Protein AF-A0A135VUI9-F1 (afdb_monomer)

Secondary structure (DSSP, 8-state):
--EEE-TTT--EEEGGG-EEEEE----TTT----SS--EEEE-TTT-PEEPHHHHTTTS---------------

Sequence (74 aa):
MTEVKCVHCKNAMKVSELNVLEVEPVCEECGTASNQPKILFACATCGSELEGADLLGGTGLAYYHSKSHDSTAE

Solvent-accessible surface area (backbone atoms only — not comparable to full-atom values): 4884 Å² total; per-residue (Å²): 138,63,58,32,32,40,80,86,80,65,49,75,44,45,63,90,55,51,41,77,76,45,71,63,73,57,39,82,90,73,77,44,61,63,101,70,64,52,68,42,36,25,38,73,86,79,64,46,73,55,52,76,61,20,74,42,35,88,72,84,64,86,74,76,82,74,76,78,70,78,82,77,85,129

Radius of gyration: 14.87 Å; Cα contacts (8 Å, |Δi|>4): 91; chains: 1; bounding box: 29×35×37 Å

Structure (mmCIF, N/CA/C/O backbone):
data_AF-A0A135VUI9-F1
#
_entry.id   AF-A0A135VUI9-F1
#
loop_
_atom_site.group_PDB
_atom_site.id
_atom_site.type_symbol
_atom_site.label_atom_id
_atom_site.label_alt_id
_atom_site.lab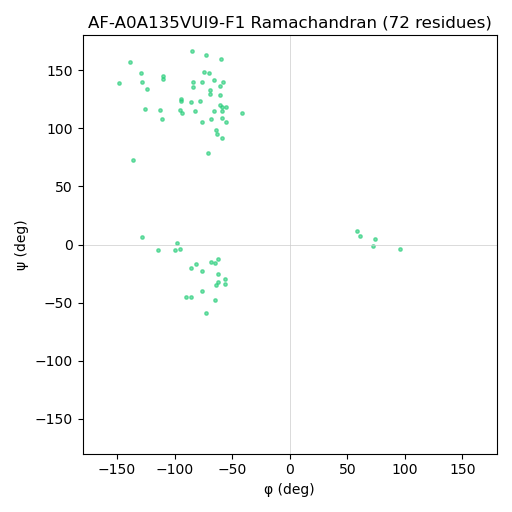el_comp_id
_atom_site.label_asym_id
_atom_site.label_entity_id
_atom_site.label_seq_id
_atom_site.pdbx_PDB_ins_code
_atom_site.Cartn_x
_atom_site.Cartn_y
_atom_site.Cartn_z
_atom_site.occupancy
_atom_site.B_iso_or_equiv
_atom_site.auth_seq_id
_atom_site.auth_comp_id
_atom_site.auth_asym_id
_atom_site.auth_atom_id
_atom_site.pdbx_PDB_model_num
ATOM 1 N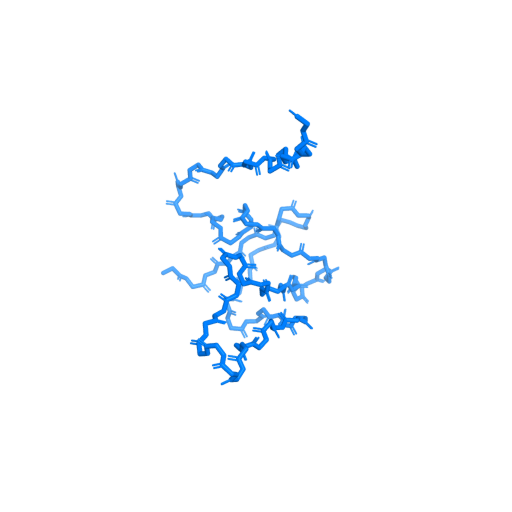 N . MET A 1 1 ? 5.279 -6.760 12.220 1.00 60.91 1 MET A N 1
ATOM 2 C CA . MET A 1 1 ? 4.311 -5.686 11.942 1.00 60.91 1 MET A CA 1
ATOM 3 C C . MET A 1 1 ? 3.502 -6.128 10.735 1.00 60.91 1 MET A C 1
ATOM 5 O O . MET A 1 1 ? 4.105 -6.382 9.705 1.00 60.91 1 MET A O 1
ATOM 9 N N . THR A 1 2 ? 2.206 -6.382 10.894 1.00 76.44 2 THR A N 1
ATOM 10 C CA . THR A 1 2 ? 1.365 -7.048 9.871 1.00 76.44 2 THR A CA 1
ATOM 11 C C . THR A 1 2 ? 0.099 -6.265 9.553 1.00 76.44 2 THR A C 1
ATOM 13 O O . THR A 1 2 ? -0.765 -6.763 8.836 1.00 76.44 2 THR A O 1
ATOM 16 N N . GLU A 1 3 ? -0.020 -5.063 10.107 1.00 79.50 3 GLU A N 1
ATOM 17 C CA . GLU A 1 3 ? -1.201 -4.221 10.006 1.00 79.50 3 GLU A CA 1
ATOM 18 C C . GLU A 1 3 ? -0.806 -2.822 9.557 1.00 79.50 3 GLU A C 1
ATOM 20 O O . GLU A 1 3 ? 0.280 -2.334 9.874 1.00 79.50 3 GLU A O 1
ATOM 25 N N . VAL A 1 4 ? -1.717 -2.214 8.812 1.00 80.50 4 VAL A N 1
ATOM 26 C CA . VAL A 1 4 ? -1.587 -0.927 8.139 1.00 80.50 4 VAL A CA 1
ATOM 27 C C . VAL A 1 4 ? -2.794 -0.092 8.532 1.00 80.50 4 VAL A C 1
ATOM 29 O O . VAL A 1 4 ? -3.905 -0.623 8.620 1.00 80.50 4 VAL A O 1
ATOM 32 N N . LYS A 1 5 ? -2.604 1.203 8.790 1.00 85.19 5 LYS A N 1
ATOM 33 C CA . LYS A 1 5 ? -3.698 2.087 9.210 1.00 85.19 5 LYS A CA 1
ATOM 34 C C . LYS A 1 5 ? -3.988 3.110 8.128 1.00 85.19 5 LYS A C 1
ATOM 36 O O . LYS A 1 5 ? -3.169 3.988 7.893 1.00 85.19 5 LYS A O 1
ATOM 41 N N . CYS A 1 6 ? -5.189 3.040 7.561 1.00 84.38 6 CYS A N 1
ATOM 42 C CA . CYS A 1 6 ? -5.639 4.012 6.572 1.00 84.38 6 CYS A CA 1
ATOM 43 C C . CYS A 1 6 ? -5.879 5.384 7.225 1.00 84.38 6 CYS A C 1
ATOM 45 O O . CYS A 1 6 ? -6.603 5.500 8.214 1.00 84.38 6 CYS A O 1
ATOM 47 N N . VAL A 1 7 ? -5.324 6.453 6.672 1.00 83.50 7 VAL A N 1
ATOM 48 C CA . VAL A 1 7 ? -5.448 7.826 7.144 1.00 83.50 7 VAL A CA 1
ATOM 49 C C . VAL A 1 7 ? -6.806 8.410 6.792 1.00 83.50 7 VAL A C 1
ATOM 51 O O . VAL A 1 7 ? -7.252 9.305 7.509 1.00 83.50 7 VAL A O 1
ATOM 54 N N . HIS A 1 8 ? -7.492 7.883 5.777 1.00 85.44 8 HIS A N 1
ATOM 55 C CA . HIS A 1 8 ? -8.836 8.320 5.408 1.00 85.44 8 HIS A CA 1
ATOM 56 C C . HIS A 1 8 ? -9.877 7.836 6.420 1.00 85.44 8 HIS A C 1
ATOM 58 O O . HIS A 1 8 ? -10.544 8.649 7.055 1.00 85.44 8 HIS A O 1
ATOM 64 N N . CYS A 1 9 ? -9.994 6.519 6.626 1.00 87.00 9 CYS A N 1
ATOM 65 C CA . CYS A 1 9 ? -11.036 5.948 7.488 1.00 87.00 9 CYS A CA 1
ATOM 66 C C . CYS A 1 9 ? -10.557 5.573 8.898 1.00 87.00 9 CYS A C 1
ATOM 68 O O . CYS A 1 9 ? -11.361 5.152 9.724 1.00 87.00 9 CYS A O 1
ATOM 70 N N . LYS A 1 10 ? -9.254 5.701 9.182 1.00 86.81 10 LYS A N 1
ATOM 71 C CA . LYS A 1 10 ? -8.603 5.376 10.468 1.00 86.81 10 LYS A CA 1
ATOM 72 C C . LYS A 1 10 ? -8.709 3.912 10.907 1.00 86.81 10 LYS A C 1
ATOM 74 O O . LYS A 1 10 ? -8.248 3.597 12.005 1.00 86.81 10 LYS A O 1
ATOM 79 N N . ASN A 1 11 ? -9.230 3.025 10.060 1.00 85.88 11 ASN A N 1
ATOM 80 C CA . ASN A 1 11 ? -9.273 1.592 10.333 1.00 85.88 11 ASN A CA 1
ATOM 81 C C . ASN A 1 11 ? -7.893 0.967 10.131 1.00 85.88 11 ASN A C 1
ATOM 83 O O . ASN A 1 11 ? -7.171 1.312 9.190 1.00 85.88 11 ASN A O 1
ATOM 87 N N . ALA A 1 12 ? -7.547 0.053 11.033 1.00 86.06 12 ALA A N 1
ATOM 88 C CA . ALA A 1 12 ? -6.427 -0.853 10.851 1.00 86.06 12 ALA A CA 1
ATOM 89 C C . ALA A 1 12 ? -6.894 -2.059 10.028 1.00 86.06 12 ALA A C 1
ATOM 91 O O . ALA A 1 12 ? -8.004 -2.550 10.228 1.00 86.06 12 ALA A O 1
ATOM 92 N N . MET A 1 13 ? -6.052 -2.520 9.112 1.00 85.00 13 MET A N 1
ATOM 93 C CA . MET A 1 13 ? -6.281 -3.724 8.314 1.00 85.00 13 MET A CA 1
ATOM 94 C C . MET A 1 13 ? -4.994 -4.519 8.198 1.00 85.00 13 MET A C 1
ATOM 96 O O . MET A 1 13 ? -3.901 -3.961 8.326 1.00 85.00 13 MET A O 1
ATOM 100 N N . LYS A 1 14 ? -5.104 -5.819 7.937 1.00 84.88 14 LYS A N 1
ATOM 101 C CA . LYS A 1 14 ? -3.914 -6.644 7.725 1.00 84.88 14 LYS A CA 1
ATOM 102 C C . LYS A 1 14 ? -3.313 -6.350 6.357 1.00 84.88 14 LYS A C 1
ATOM 104 O O . LYS A 1 14 ? -4.033 -6.112 5.395 1.00 84.88 14 LYS A O 1
ATOM 109 N N . VAL A 1 15 ? -1.992 -6.461 6.237 1.00 79.50 15 VAL A N 1
ATOM 110 C CA . VAL A 1 15 ? -1.298 -6.352 4.938 1.00 79.50 15 VAL A CA 1
ATOM 111 C C . VAL A 1 15 ? -1.856 -7.366 3.926 1.00 79.50 15 VAL A C 1
ATOM 113 O O . VAL A 1 15 ? -1.969 -7.065 2.745 1.00 79.50 15 VAL A O 1
ATOM 116 N N . SER A 1 16 ? -2.269 -8.551 4.390 1.00 79.31 16 SER A N 1
ATOM 117 C CA . SER A 1 16 ? -2.896 -9.590 3.558 1.00 79.31 16 SER A CA 1
ATOM 118 C C . SER A 1 16 ? -4.287 -9.228 3.033 1.00 79.31 16 SER A C 1
ATOM 120 O O . SER A 1 16 ? -4.805 -9.925 2.170 1.00 79.31 16 SER A O 1
ATOM 122 N N . GLU A 1 17 ? -4.917 -8.202 3.598 1.00 81.00 17 GLU A N 1
ATOM 123 C CA . GLU A 1 17 ? -6.242 -7.721 3.206 1.00 81.00 17 GLU A CA 1
ATOM 124 C C . GLU A 1 17 ? -6.136 -6.518 2.259 1.00 81.00 17 GLU A C 1
ATOM 126 O O . GLU A 1 17 ? -7.159 -5.985 1.855 1.00 81.00 17 GLU A O 1
ATOM 131 N N . LEU A 1 18 ? -4.929 -6.072 1.893 1.00 78.94 18 LEU A N 1
ATOM 132 C CA . LEU A 1 18 ? -4.760 -4.984 0.934 1.00 78.94 18 LEU A CA 1
ATOM 133 C C . LEU A 1 18 ? -5.171 -5.426 -0.469 1.00 78.94 18 LEU A C 1
ATOM 135 O O . LEU A 1 18 ? -4.725 -6.458 -0.970 1.00 78.94 18 LEU A O 1
ATOM 139 N N . ASN A 1 19 ? -5.958 -4.585 -1.134 1.00 78.31 19 ASN A N 1
ATOM 140 C CA . ASN A 1 19 ? -6.254 -4.769 -2.547 1.00 78.31 19 ASN A CA 1
ATOM 141 C C . ASN A 1 19 ? -5.152 -4.112 -3.374 1.00 78.31 19 ASN A C 1
ATOM 143 O O . ASN A 1 19 ? -4.904 -2.915 -3.235 1.00 78.31 19 ASN A O 1
ATOM 147 N N . VAL A 1 20 ? -4.506 -4.890 -4.238 1.00 77.50 20 VAL A N 1
ATOM 148 C CA . VAL A 1 20 ? -3.545 -4.376 -5.217 1.00 77.50 20 VAL A CA 1
ATOM 149 C C . VAL A 1 20 ? -4.331 -3.850 -6.414 1.00 77.50 20 VAL A C 1
ATOM 151 O O . VAL A 1 20 ? -5.023 -4.618 -7.078 1.00 77.50 20 VAL A O 1
ATOM 154 N N . LEU A 1 21 ? -4.262 -2.544 -6.655 1.00 76.50 21 LEU A N 1
ATOM 155 C CA . LEU A 1 21 ? -4.948 -1.886 -7.767 1.00 76.50 21 LEU A CA 1
ATOM 156 C C . LEU A 1 21 ? -4.119 -1.943 -9.048 1.00 76.50 21 LEU A C 1
ATOM 158 O O . LEU A 1 21 ? -4.643 -2.246 -10.116 1.00 76.50 21 LEU A O 1
ATOM 162 N N . GLU A 1 22 ? -2.826 -1.659 -8.931 1.00 72.19 22 GLU A N 1
ATOM 163 C CA . GLU A 1 22 ? -1.910 -1.601 -10.061 1.00 72.19 22 GLU A CA 1
ATOM 164 C C . GLU A 1 22 ? -0.519 -2.029 -9.605 1.00 72.19 22 GLU A C 1
ATOM 166 O O . GLU A 1 22 ? -0.076 -1.675 -8.510 1.00 72.19 22 GLU A O 1
ATOM 171 N N . VAL A 1 23 ? 0.149 -2.809 -10.450 1.00 72.56 23 VAL A N 1
ATOM 172 C CA . VAL A 1 23 ? 1.557 -3.169 -10.303 1.00 72.56 23 VAL A CA 1
ATOM 173 C C . VAL A 1 23 ? 2.225 -2.790 -11.604 1.00 72.56 23 VAL A C 1
ATOM 175 O O . VAL A 1 23 ? 1.890 -3.350 -12.646 1.00 72.56 23 VAL A O 1
ATOM 178 N N . GLU A 1 24 ? 3.164 -1.856 -11.549 1.00 70.75 24 GLU A N 1
ATOM 179 C CA . GLU A 1 24 ? 4.015 -1.563 -12.693 1.00 70.75 24 GLU A CA 1
ATOM 180 C C . GLU A 1 24 ? 4.902 -2.786 -12.993 1.00 70.75 24 GLU A C 1
ATOM 182 O O . GLU A 1 24 ? 5.723 -3.171 -12.150 1.00 70.75 24 GLU A O 1
ATOM 187 N N . PRO A 1 25 ? 4.740 -3.440 -14.159 1.00 66.06 25 PRO A N 1
ATOM 188 C CA . PRO A 1 25 ? 5.595 -4.552 -14.531 1.00 66.06 25 PRO A CA 1
ATOM 189 C C . PRO A 1 25 ? 7.001 -4.045 -14.856 1.00 66.06 25 PRO A C 1
ATOM 191 O O . PRO A 1 25 ? 7.193 -2.950 -15.384 1.00 66.06 25 PRO A O 1
ATOM 194 N N . VAL A 1 26 ? 8.000 -4.874 -14.565 1.00 75.38 26 VAL A N 1
ATOM 195 C CA . VAL A 1 26 ? 9.386 -4.605 -14.957 1.00 75.38 26 VAL A CA 1
ATOM 196 C C . VAL A 1 26 ? 9.462 -4.518 -16.483 1.00 75.38 26 VAL A C 1
ATOM 198 O O . VAL A 1 26 ? 8.885 -5.356 -17.176 1.00 75.38 26 VAL A O 1
ATOM 201 N N . CYS A 1 27 ? 10.192 -3.532 -17.010 1.00 70.38 27 CYS A N 1
ATOM 202 C CA . CYS A 1 27 ? 10.494 -3.473 -18.438 1.00 70.38 27 CYS A CA 1
ATOM 203 C C . CYS A 1 27 ? 11.249 -4.750 -18.848 1.00 70.38 27 CYS A C 1
ATOM 205 O O . CYS A 1 27 ? 12.377 -4.959 -18.398 1.00 70.38 27 CYS A O 1
ATOM 207 N N . GLU A 1 28 ? 10.651 -5.589 -19.700 1.00 65.12 28 GLU A N 1
ATOM 208 C CA . GLU A 1 28 ? 11.241 -6.876 -20.105 1.00 65.12 28 GLU A CA 1
ATOM 209 C C . GLU A 1 28 ? 12.580 -6.711 -20.840 1.00 65.12 28 GLU A C 1
ATOM 211 O O . GLU A 1 28 ? 13.477 -7.533 -20.676 1.00 65.12 28 GLU A O 1
ATOM 216 N N . GLU A 1 29 ? 12.754 -5.624 -21.596 1.00 69.12 29 GLU A N 1
ATOM 217 C CA . GLU A 1 29 ? 14.001 -5.332 -22.317 1.00 69.12 29 GLU A CA 1
ATOM 218 C C . GLU A 1 29 ? 15.108 -4.815 -21.388 1.00 69.12 29 GLU A C 1
ATOM 220 O O . GLU A 1 29 ? 16.279 -5.164 -21.524 1.00 69.12 29 GLU A O 1
ATOM 225 N N . CYS A 1 30 ? 14.729 -3.966 -20.435 1.00 74.25 30 CYS A N 1
ATOM 226 C CA . CYS A 1 30 ? 15.639 -3.263 -19.542 1.00 74.25 30 CYS A CA 1
ATOM 227 C C . CYS A 1 30 ? 16.005 -4.100 -18.305 1.00 74.25 30 CYS A C 1
ATOM 229 O O . CYS A 1 30 ? 16.945 -3.761 -17.587 1.00 74.25 30 CYS A O 1
ATOM 231 N N . GLY A 1 31 ? 15.187 -5.105 -17.968 1.00 71.50 31 GLY A N 1
ATOM 232 C CA . GLY A 1 31 ? 15.265 -5.864 -16.715 1.00 71.50 31 GLY A CA 1
ATOM 233 C C . GLY A 1 31 ? 15.126 -5.011 -15.449 1.00 71.50 31 GLY A C 1
ATOM 234 O O . GLY A 1 31 ? 15.417 -5.486 -14.354 1.00 71.50 31 GLY A O 1
ATOM 235 N N . THR A 1 32 ? 14.722 -3.745 -15.584 1.00 63.16 32 THR A N 1
ATOM 236 C CA . THR A 1 32 ? 14.719 -2.755 -14.503 1.00 63.16 32 THR A CA 1
ATOM 237 C C . THR A 1 32 ? 13.315 -2.178 -14.351 1.00 63.16 32 THR A C 1
ATOM 239 O O . THR A 1 32 ? 12.661 -1.861 -15.346 1.00 63.16 32 THR A O 1
ATOM 242 N N . ALA A 1 33 ? 12.829 -2.081 -13.113 1.00 65.00 33 ALA A N 1
ATOM 243 C CA . ALA A 1 33 ? 11.625 -1.313 -12.802 1.00 65.00 33 ALA A CA 1
ATOM 244 C C . ALA A 1 33 ? 11.930 0.192 -12.887 1.00 65.00 33 ALA A C 1
ATOM 246 O O . ALA A 1 33 ? 13.100 0.587 -12.845 1.00 65.00 33 ALA A O 1
ATOM 247 N N . SER A 1 34 ? 10.908 1.046 -12.975 1.00 66.88 34 SER A N 1
ATOM 248 C CA . SER A 1 34 ? 11.140 2.484 -12.816 1.00 66.88 34 SER A CA 1
ATOM 249 C C . SER A 1 34 ? 11.748 2.792 -11.439 1.00 66.88 34 SER A C 1
ATOM 251 O O . SER A 1 34 ? 11.634 2.016 -10.490 1.00 66.88 34 SER A O 1
ATOM 253 N N . ASN A 1 35 ? 12.395 3.954 -11.305 1.00 57.88 35 ASN A N 1
ATOM 254 C CA . ASN A 1 35 ? 12.964 4.402 -10.025 1.00 57.88 35 ASN A CA 1
ATOM 255 C C . ASN A 1 35 ? 11.898 4.615 -8.930 1.00 57.88 35 ASN A C 1
ATOM 257 O O . ASN A 1 35 ? 12.239 4.794 -7.762 1.00 57.88 35 ASN A O 1
ATOM 261 N N . GLN A 1 36 ? 10.619 4.631 -9.309 1.00 60.25 36 GLN A N 1
ATOM 262 C CA . GLN A 1 36 ? 9.466 4.741 -8.423 1.00 60.25 36 GLN A CA 1
ATOM 263 C C . GLN A 1 36 ? 8.405 3.737 -8.891 1.00 60.25 36 GLN A C 1
ATOM 265 O O . GLN A 1 36 ? 7.407 4.154 -9.481 1.00 60.25 36 GLN A O 1
ATOM 270 N N . PRO A 1 37 ? 8.626 2.427 -8.671 1.00 58.91 37 PRO A N 1
ATOM 271 C CA . PRO A 1 37 ? 7.709 1.407 -9.153 1.00 58.91 37 PRO A CA 1
ATOM 272 C C . PRO A 1 37 ? 6.338 1.640 -8.527 1.00 58.91 37 PRO A C 1
ATOM 274 O O . PRO A 1 37 ? 6.194 1.643 -7.300 1.00 5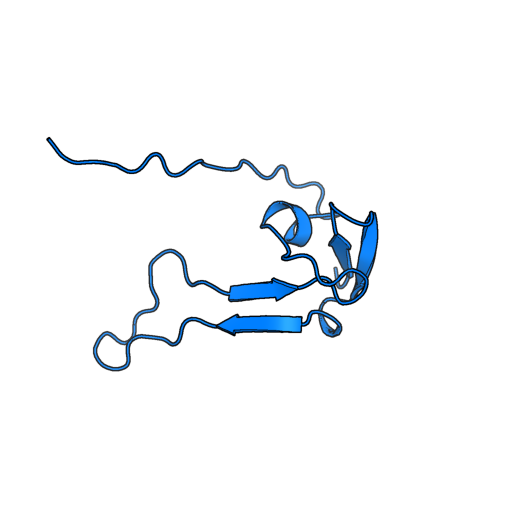8.91 37 PRO A O 1
ATOM 277 N N . LYS A 1 38 ? 5.328 1.873 -9.367 1.00 68.44 38 LYS A N 1
ATOM 278 C CA . LYS A 1 38 ? 3.973 2.138 -8.885 1.00 68.44 38 LYS A CA 1
ATOM 279 C C . LYS A 1 38 ? 3.331 0.830 -8.442 1.00 68.44 38 LYS A C 1
ATOM 281 O O . LYS A 1 38 ? 2.939 0.008 -9.267 1.00 68.44 38 LYS A O 1
ATOM 286 N N . ILE A 1 39 ? 3.233 0.640 -7.129 1.00 67.25 39 ILE A N 1
ATOM 287 C CA . ILE A 1 39 ? 2.321 -0.337 -6.536 1.00 67.25 39 ILE A CA 1
ATOM 288 C C . ILE A 1 39 ? 1.239 0.455 -5.817 1.00 67.25 39 ILE A C 1
ATOM 290 O O . ILE A 1 39 ? 1.501 1.079 -4.788 1.00 67.25 39 ILE A O 1
ATOM 294 N N . LEU A 1 40 ? 0.039 0.458 -6.390 1.00 77.81 40 LEU A N 1
ATOM 295 C CA . LEU A 1 40 ? -1.110 1.157 -5.829 1.00 77.81 40 LEU A CA 1
ATOM 296 C C . LEU A 1 40 ? -1.916 0.181 -4.979 1.00 77.81 40 LEU A C 1
ATOM 298 O O . LEU A 1 40 ? -2.351 -0.865 -5.463 1.00 77.81 40 LEU A O 1
ATOM 302 N N . PHE A 1 41 ? -2.120 0.523 -3.710 1.00 81.81 41 PHE A N 1
ATOM 303 C CA . PHE A 1 41 ? -2.940 -0.262 -2.791 1.00 81.81 41 PHE A CA 1
ATOM 304 C C . PHE A 1 41 ? -4.231 0.481 -2.475 1.00 81.81 41 PHE A C 1
ATOM 306 O O . PHE A 1 41 ? -4.221 1.698 -2.328 1.00 81.81 41 PHE A O 1
ATOM 313 N N . ALA A 1 42 ? -5.329 -0.248 -2.297 1.00 84.62 42 ALA A N 1
ATOM 314 C CA . ALA A 1 42 ? -6.567 0.293 -1.752 1.00 84.62 42 ALA A CA 1
ATOM 315 C C . ALA A 1 42 ? -6.852 -0.252 -0.352 1.00 84.62 42 ALA A C 1
ATOM 317 O O . ALA A 1 42 ? -6.670 -1.440 -0.066 1.00 84.62 42 ALA A O 1
ATOM 318 N N . CYS A 1 43 ? -7.387 0.623 0.497 1.00 83.50 43 CYS A N 1
ATOM 319 C CA . CYS A 1 43 ? -7.998 0.270 1.766 1.00 83.50 43 CYS A CA 1
ATOM 320 C C . CYS A 1 43 ? -9.167 -0.692 1.524 1.00 83.50 43 CYS A C 1
ATOM 322 O O . CYS A 1 43 ? -10.170 -0.310 0.921 1.00 83.50 43 CYS A O 1
ATOM 324 N N . ALA A 1 44 ? -9.096 -1.912 2.057 1.00 83.81 44 ALA A N 1
ATOM 325 C CA . ALA A 1 44 ? -10.180 -2.884 1.905 1.00 83.81 44 ALA A CA 1
ATOM 326 C C . ALA A 1 44 ? -11.491 -2.478 2.594 1.00 83.81 44 ALA A C 1
ATOM 328 O O . ALA A 1 44 ? -12.540 -3.039 2.292 1.00 83.81 44 ALA A O 1
ATOM 329 N N . THR A 1 45 ? -11.457 -1.502 3.508 1.00 87.44 45 THR A N 1
ATOM 330 C CA . THR A 1 45 ? -12.660 -1.032 4.204 1.00 87.44 45 THR A CA 1
ATOM 331 C C . THR A 1 45 ? -13.370 0.111 3.483 1.00 87.44 45 THR A C 1
ATOM 333 O O . THR A 1 45 ? -14.593 0.095 3.392 1.00 87.44 45 THR A O 1
ATOM 336 N N . CYS A 1 46 ? -12.640 1.126 3.011 1.00 87.69 46 CYS A N 1
ATOM 337 C CA . CYS A 1 46 ? -13.243 2.328 2.417 1.00 87.69 46 CYS A CA 1
ATOM 338 C C . CYS A 1 46 ? -12.942 2.510 0.926 1.00 87.69 46 CYS A C 1
ATOM 340 O O . CYS A 1 46 ? -13.455 3.448 0.325 1.00 87.69 46 CYS A O 1
ATOM 342 N N . GLY A 1 47 ? -12.112 1.650 0.333 1.00 83.75 47 GLY A N 1
ATOM 343 C CA . GLY A 1 47 ? -11.746 1.699 -1.084 1.00 83.75 47 GLY A CA 1
ATOM 344 C C . GLY A 1 47 ? -10.802 2.840 -1.470 1.00 83.75 47 GLY A C 1
ATOM 345 O O . GLY A 1 47 ? -10.426 2.930 -2.631 1.00 83.75 47 GLY A O 1
ATOM 346 N N . SER A 1 48 ? -10.415 3.706 -0.528 1.00 85.19 48 SER A N 1
ATOM 347 C CA . SER A 1 48 ? -9.453 4.785 -0.780 1.00 85.19 48 SER A CA 1
ATOM 348 C C . SER A 1 48 ? -8.069 4.221 -1.091 1.00 85.19 48 SER A C 1
ATOM 350 O O . SER A 1 48 ? -7.650 3.253 -0.453 1.00 85.19 48 SER A O 1
ATOM 352 N N . GLU A 1 49 ? -7.367 4.846 -2.033 1.00 85.50 49 GLU A N 1
ATOM 353 C CA . GLU A 1 49 ? -5.950 4.585 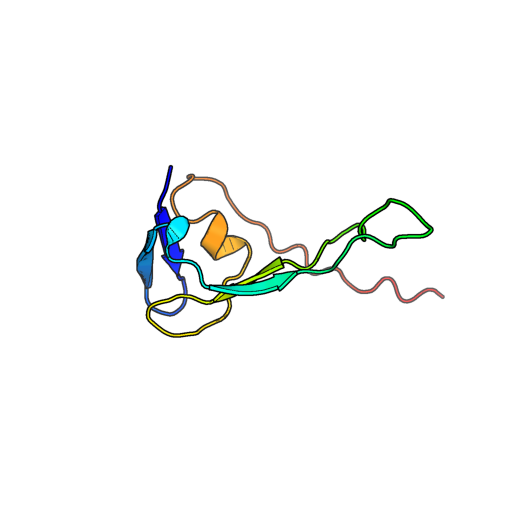-2.290 1.00 85.50 49 GLU A CA 1
ATOM 354 C C . GLU A 1 49 ? -5.128 4.843 -1.017 1.00 85.50 49 GLU A C 1
ATOM 356 O O . GLU A 1 49 ? -5.431 5.760 -0.251 1.00 85.50 49 GLU A O 1
ATOM 361 N N . LEU A 1 50 ? -4.142 3.989 -0.754 1.00 79.50 50 LEU A N 1
ATOM 362 C CA . LEU A 1 50 ? -3.220 4.125 0.365 1.00 79.50 50 LEU A CA 1
ATOM 363 C C . LEU A 1 50 ? -1.959 4.852 -0.099 1.00 79.50 50 LEU A C 1
ATOM 365 O O . LEU A 1 50 ? -1.277 4.412 -1.023 1.00 79.50 50 LEU A O 1
ATOM 369 N N . GLU A 1 51 ? -1.624 5.929 0.596 1.00 78.06 51 GLU A N 1
ATOM 370 C CA . GLU A 1 51 ? -0.413 6.712 0.402 1.00 78.06 51 GLU A CA 1
ATOM 371 C C . GLU A 1 51 ? 0.762 6.106 1.190 1.00 78.06 51 GLU A C 1
ATOM 373 O O . GLU A 1 51 ? 0.598 5.290 2.102 1.00 78.06 51 GLU A O 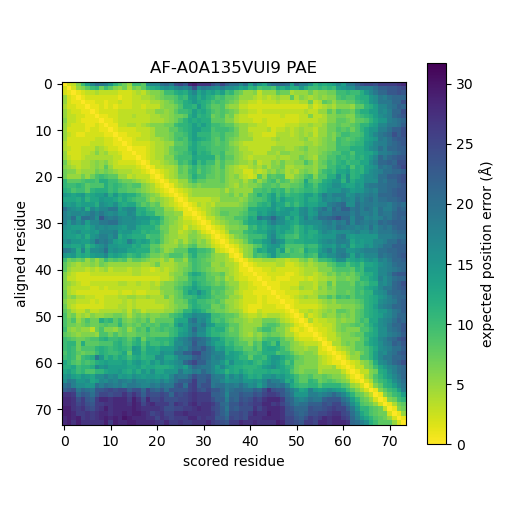1
ATOM 378 N N . GLY A 1 52 ? 1.993 6.542 0.907 1.00 72.81 52 GLY A N 1
ATOM 379 C CA . GLY A 1 52 ? 3.175 6.064 1.639 1.00 72.81 52 GLY A CA 1
ATOM 380 C C . GLY A 1 52 ? 3.086 6.279 3.159 1.00 72.81 52 GLY A C 1
ATOM 381 O O . GLY A 1 52 ? 3.597 5.468 3.933 1.00 72.81 52 GLY A O 1
ATOM 382 N N . ALA A 1 53 ? 2.373 7.320 3.601 1.00 69.94 53 ALA A N 1
ATOM 383 C CA . ALA A 1 53 ? 2.103 7.575 5.015 1.00 69.94 53 ALA A CA 1
ATOM 384 C C . ALA A 1 53 ? 1.245 6.477 5.671 1.00 69.94 53 ALA A C 1
ATOM 386 O O . ALA A 1 53 ? 1.461 6.154 6.841 1.00 69.94 53 ALA A O 1
ATOM 387 N N . ASP A 1 54 ? 0.305 5.886 4.927 1.00 70.12 54 ASP A N 1
ATOM 388 C CA . ASP A 1 54 ? -0.537 4.783 5.395 1.00 70.12 54 ASP A CA 1
ATOM 389 C C . ASP A 1 54 ? 0.294 3.536 5.668 1.00 70.12 54 ASP A C 1
ATOM 391 O O . ASP A 1 54 ? 0.195 2.939 6.742 1.00 70.12 54 ASP A O 1
ATOM 395 N N . LEU A 1 55 ? 1.164 3.189 4.712 1.00 71.00 55 LEU A N 1
ATOM 396 C CA . LEU A 1 55 ? 2.039 2.014 4.764 1.00 71.00 55 LEU A CA 1
ATOM 397 C C . LEU A 1 55 ? 3.041 2.068 5.924 1.00 71.00 55 LEU A C 1
ATOM 399 O O . LEU A 1 55 ? 3.487 1.033 6.417 1.00 71.00 55 LEU A O 1
ATOM 403 N N . LEU A 1 56 ? 3.379 3.273 6.380 1.00 69.00 56 LEU A N 1
ATOM 404 C CA . LEU A 1 56 ? 4.281 3.506 7.508 1.00 69.00 56 LEU A CA 1
ATOM 405 C C . LEU A 1 56 ? 3.535 3.708 8.835 1.00 69.00 56 LEU A C 1
ATOM 407 O O . LEU A 1 56 ? 4.167 3.807 9.895 1.00 69.00 56 LEU A O 1
ATOM 411 N N . GLY A 1 57 ? 2.200 3.730 8.807 1.00 65.75 57 GLY A N 1
ATOM 412 C CA . GLY A 1 57 ? 1.351 3.872 9.980 1.00 65.75 57 GLY A CA 1
ATOM 413 C C . GLY A 1 57 ? 1.642 2.799 11.032 1.00 65.75 57 GLY A C 1
ATOM 414 O O . GLY A 1 57 ? 1.469 1.610 10.793 1.00 65.75 57 GLY A O 1
ATOM 415 N N . GLY A 1 58 ? 2.078 3.223 12.224 1.00 60.91 58 GLY A N 1
ATOM 416 C CA . GLY A 1 58 ? 2.386 2.340 13.360 1.00 60.91 58 GLY A CA 1
ATOM 417 C C . GLY A 1 58 ? 3.861 1.948 13.511 1.00 60.91 58 GLY A C 1
ATOM 418 O O . GLY A 1 58 ? 4.204 1.286 14.486 1.00 60.91 58 GLY A O 1
ATOM 419 N N . THR A 1 59 ? 4.740 2.358 12.588 1.00 64.94 59 THR A N 1
ATOM 420 C CA . THR A 1 59 ? 6.190 2.076 12.669 1.00 64.94 59 THR A CA 1
ATOM 421 C C . THR A 1 59 ? 6.925 3.045 13.601 1.00 64.94 59 THR A C 1
ATOM 423 O O . THR A 1 59 ? 8.062 2.794 13.987 1.00 64.94 59 THR A O 1
ATOM 426 N N . GLY A 1 60 ? 6.296 4.181 13.932 1.00 59.03 60 GLY A N 1
ATOM 427 C CA . GLY A 1 60 ? 6.953 5.309 14.598 1.00 59.03 60 GLY A CA 1
ATOM 428 C C . GLY A 1 60 ? 7.888 6.111 13.683 1.00 59.03 60 GLY A C 1
ATOM 429 O O . GLY A 1 60 ? 8.543 7.034 14.161 1.00 59.03 60 GLY A O 1
ATOM 430 N N . LEU A 1 61 ? 7.955 5.787 12.385 1.00 55.72 61 LEU A N 1
ATOM 431 C CA . LEU A 1 61 ? 8.763 6.50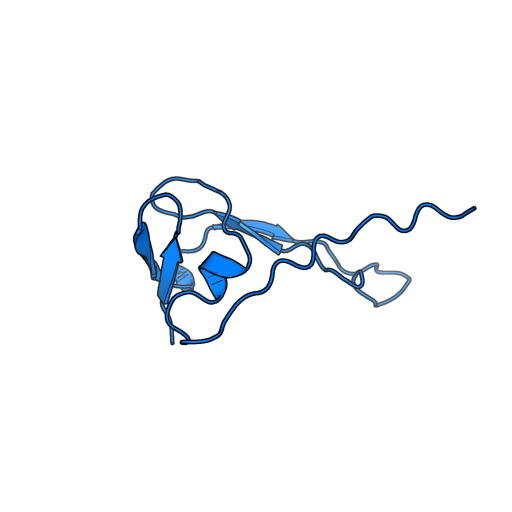6 11.403 1.00 55.72 61 LEU A CA 1
ATOM 432 C C . LEU A 1 61 ? 8.007 7.731 10.877 1.00 55.72 61 LEU A C 1
ATOM 434 O O . LEU A 1 61 ? 6.822 7.659 10.551 1.00 55.72 61 LEU A O 1
ATOM 438 N N . ALA A 1 62 ? 8.707 8.860 10.777 1.00 59.97 62 ALA A N 1
ATOM 43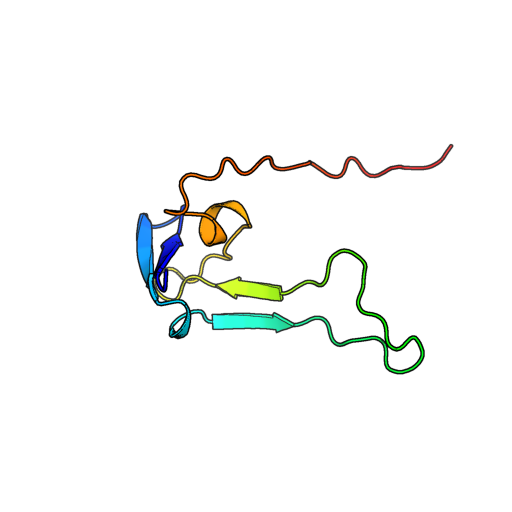9 C CA . ALA A 1 62 ? 8.187 10.055 10.128 1.00 59.97 62 ALA A CA 1
ATOM 440 C C . ALA A 1 62 ? 8.285 9.897 8.602 1.00 59.97 62 ALA A C 1
ATOM 442 O O . ALA A 1 62 ? 9.372 9.672 8.070 1.00 59.97 62 ALA A O 1
ATOM 443 N N . TYR A 1 63 ? 7.156 10.027 7.903 1.00 57.78 63 TYR A N 1
ATOM 444 C CA . TYR A 1 63 ? 7.115 10.052 6.443 1.00 57.78 63 TYR A CA 1
ATOM 445 C C . TYR A 1 63 ? 7.113 11.495 5.950 1.00 57.78 63 TYR A C 1
ATOM 447 O O . TYR A 1 63 ? 6.176 12.252 6.207 1.00 57.78 63 TYR A O 1
ATOM 455 N N . TYR A 1 64 ? 8.168 11.876 5.237 1.00 57.81 64 TYR A N 1
ATOM 456 C CA . TYR A 1 64 ? 8.221 13.149 4.538 1.00 57.81 64 TYR A CA 1
ATOM 457 C C . TYR A 1 64 ? 7.751 12.921 3.109 1.00 57.81 64 TYR A C 1
ATOM 459 O O . TYR A 1 64 ? 8.432 12.255 2.332 1.00 57.81 64 TYR A O 1
ATOM 467 N N . HIS A 1 65 ? 6.605 13.502 2.754 1.00 53.16 65 HIS A N 1
ATOM 468 C CA . HIS A 1 65 ? 6.244 13.663 1.352 1.00 53.16 65 HIS A CA 1
ATOM 469 C C . HIS A 1 6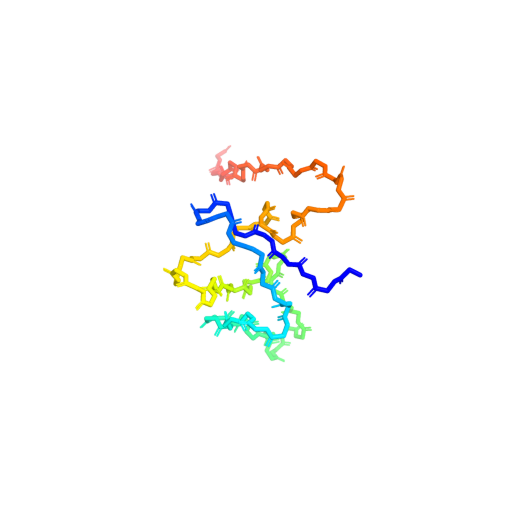5 ? 7.282 14.591 0.716 1.00 53.16 65 HIS A C 1
ATOM 471 O O . HIS A 1 65 ? 7.172 15.817 0.791 1.00 53.16 65 HIS A O 1
ATOM 477 N N . SER A 1 66 ? 8.310 14.027 0.085 1.00 51.62 66 SER A N 1
ATOM 478 C CA . SER A 1 66 ? 9.023 14.756 -0.948 1.00 51.62 66 SER A CA 1
ATOM 479 C C . SER A 1 66 ? 8.004 14.970 -2.058 1.00 51.62 66 SER A C 1
ATOM 481 O O . SER A 1 66 ? 7.731 14.057 -2.835 1.00 51.62 66 SER A O 1
ATOM 483 N N . LYS A 1 67 ? 7.385 16.155 -2.115 1.00 44.31 67 LYS A N 1
ATOM 484 C CA . LYS A 1 67 ? 6.845 16.622 -3.387 1.00 44.31 67 LYS A CA 1
ATOM 485 C C . LYS A 1 67 ? 8.039 16.585 -4.327 1.00 44.31 67 LYS A C 1
ATOM 487 O O . LYS A 1 67 ? 8.949 17.397 -4.173 1.00 44.31 67 LYS A O 1
ATOM 492 N N . SER A 1 68 ? 8.086 15.606 -5.223 1.00 46.19 68 SER A N 1
ATOM 493 C CA . SER A 1 68 ? 8.897 15.696 -6.424 1.00 46.19 68 SER A CA 1
ATOM 494 C C . SER A 1 68 ? 8.375 16.929 -7.143 1.00 46.19 68 SER A C 1
ATOM 496 O O . SER A 1 68 ? 7.366 16.896 -7.841 1.00 46.19 68 SER A O 1
ATOM 498 N N . HIS A 1 69 ? 9.001 18.063 -6.843 1.00 39.19 69 HIS A N 1
ATOM 499 C CA . HIS A 1 69 ? 8.962 19.211 -7.710 1.00 39.19 69 HIS A CA 1
ATOM 500 C C . HIS A 1 69 ? 9.556 18.689 -9.010 1.00 39.19 69 HIS A C 1
ATOM 502 O O . HIS A 1 69 ? 10.720 18.293 -9.042 1.00 39.19 69 HIS A O 1
ATOM 508 N N . ASP A 1 70 ? 8.691 18.551 -10.00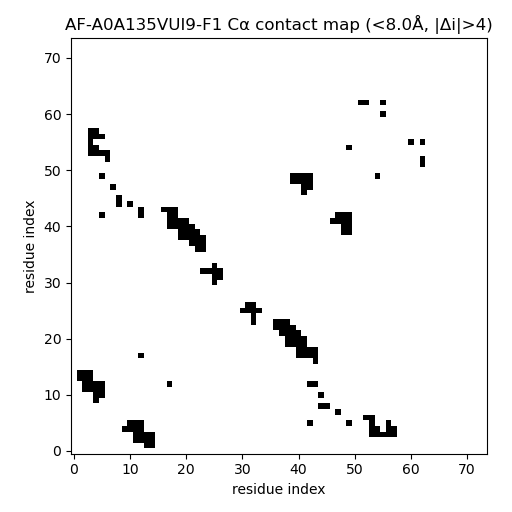8 1.00 42.38 70 ASP A N 1
ATOM 509 C CA . ASP A 1 70 ? 9.056 18.316 -11.389 1.00 42.38 70 ASP A CA 1
ATOM 510 C C . ASP A 1 70 ? 10.252 19.220 -11.706 1.00 42.38 70 ASP A C 1
ATOM 512 O O . ASP A 1 70 ? 10.167 20.450 -11.622 1.00 42.38 70 ASP A O 1
ATOM 516 N N . SER A 1 71 ? 11.404 18.596 -11.942 1.00 45.09 71 SER A N 1
ATOM 517 C CA . SER A 1 71 ? 12.552 19.260 -12.536 1.00 45.09 71 SER A CA 1
ATOM 518 C C . SER A 1 71 ? 12.193 19.505 -13.993 1.00 45.09 71 SER A C 1
ATOM 520 O O . SER A 1 71 ? 12.611 18.756 -14.875 1.00 45.09 71 SER A O 1
ATOM 522 N N . THR A 1 72 ? 11.387 20.534 -14.244 1.00 41.34 72 THR A N 1
ATOM 523 C CA . THR A 1 72 ? 11.269 21.100 -15.578 1.00 41.34 72 THR A CA 1
ATOM 524 C C . THR A 1 72 ? 12.610 21.761 -15.873 1.00 41.34 72 THR A C 1
ATOM 526 O O . THR A 1 72 ? 13.012 22.729 -15.228 1.00 41.34 72 THR A O 1
ATOM 529 N N . ALA A 1 73 ? 13.347 21.120 -16.771 1.00 42.31 73 ALA A N 1
ATOM 530 C CA . ALA A 1 73 ? 14.583 21.609 -17.338 1.00 42.31 73 ALA A CA 1
ATOM 531 C C . ALA A 1 73 ? 14.345 22.934 -18.072 1.00 42.31 73 ALA A C 1
ATOM 533 O O . ALA A 1 73 ? 13.490 22.977 -18.952 1.00 42.31 73 ALA A O 1
ATOM 534 N N . GLU A 1 74 ? 15.151 23.943 -17.747 1.00 34.59 74 GLU A N 1
ATOM 535 C CA . GLU A 1 74 ? 15.631 25.000 -18.649 1.00 34.59 74 GLU A CA 1
ATOM 536 C C . GLU A 1 74 ? 17.055 25.396 -18.237 1.00 34.59 74 GLU A C 1
ATOM 538 O O . GLU A 1 74 ? 17.306 25.543 -17.016 1.00 34.59 74 GLU A O 1
#

Mean predicted aligned error: 10.84 Å

pLDDT: mean 70.15, std 13.71, range [34.59, 87.69]

Nearest PDB structures (foldseek):
  7eu1-assembly1_I  TM=4.024E-01  e=1.250E+00  Arabidopsis thaliana
  1x3z-assembly1_A  TM=5.022E-01  e=3.476E+00  Saccharomyces cerevisiae
  6uq0-assembly1_I  TM=3.641E-01  e=1.333E+00  Saccharomyces cerevisiae S288C
  4b6d-assembly3_C  TM=3.702E-01  e=9.662E+00  Homo sapiens

Foldseek 3Di:
DFWWAAPVPRDIDGPVLKDFPDWQDADPVVNHAPPDTDTWTADNPPRDTGDPCRVCPPVPDDDDPPPPPPPPDD